Protein AF-A0A932WT64-F1 (afdb_monomer)

Mean predicted aligned error: 5.26 Å

Secondary structure (DSSP, 8-state):
-EEEEEEEEEEEEE--S----TTTTTGGGSTT--SS-TTS--S-HHHHHHHIIIIIT--EEEEEEEEEEETTEEEEEEEEEEEEEEEEEPP-

pLDDT: mean 91.58, std 8.75, range [63.56, 98.19]

Foldseek 3Di:
DKDFDPDKDKDKDKDLPQEDPPVCQVVLLPFQDDPDDPVPDRSCPSVVVQCCQCVVQVKDWGKDWDWDDDPNDIGIIMMIMIIDGDIDDDDD

Radius of gyration: 16.75 Å; Cα contacts (8 Å, |Δi|>4): 156; chains: 1; bounding box: 40×28×51 Å

Nearest PDB structures (foldseek):
  4u7o-assembly1_B  TM=7.772E-01  e=4.104E-04  Lactiplantibacillus plantarum JDM1
  1vq0-assembly1_B  TM=4.519E-01  e=1.808E+00  Thermotoga maritima
  3m7m-assembly1_X  TM=4.151E-01  e=1.696E+00  Escherichia coli K-12
  2p8j-assembly1_A  TM=3.408E-01  e=2.831E+00  Clostridium acetobutylicum

Structure (mmCIF, N/CA/C/O backbone):
data_AF-A0A932WT64-F1
#
_entry.id   AF-A0A932WT64-F1
#
loop_
_atom_site.group_PDB
_atom_site.id
_atom_site.type_symbol
_atom_site.label_atom_id
_atom_site.label_alt_id
_atom_site.label_comp_id
_atom_site.label_asym_id
_atom_site.label_entity_id
_atom_site.label_seq_id
_atom_site.pdbx_PDB_ins_code
_atom_site.Cartn_x
_atom_site.Cartn_y
_atom_site.Cartn_z
_atom_site.occupancy
_atom_site.B_iso_or_equiv
_atom_site.auth_seq_id
_atom_site.auth_comp_id
_atom_site.auth_asym_id
_atom_site.auth_atom_id
_atom_site.pdbx_PDB_model_num
ATOM 1 N N . MET A 1 1 ? 15.199 -0.552 -28.041 1.00 71.94 1 MET A N 1
ATOM 2 C CA . MET A 1 1 ? 13.871 -1.097 -27.665 1.00 71.94 1 MET A CA 1
ATOM 3 C C . MET A 1 1 ? 13.863 -1.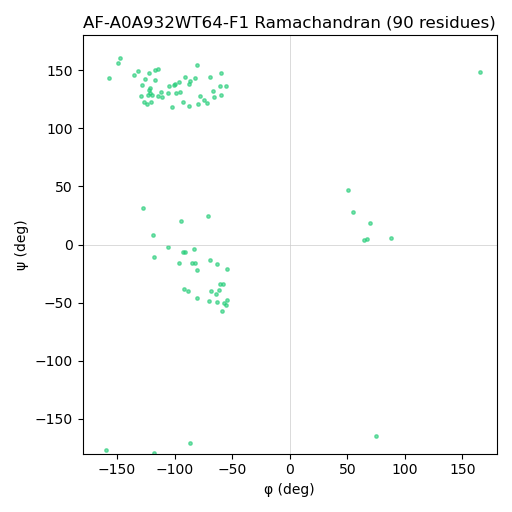338 -26.160 1.00 71.94 1 MET A C 1
ATOM 5 O O . MET A 1 1 ? 14.912 -1.705 -25.637 1.00 71.94 1 MET A O 1
ATOM 9 N N . PHE A 1 2 ? 12.754 -1.082 -25.460 1.00 79.12 2 PHE A N 1
ATOM 10 C CA . PHE A 1 2 ? 12.626 -1.455 -24.046 1.00 79.12 2 PHE A CA 1
ATOM 11 C C . PHE A 1 2 ? 12.131 -2.898 -23.935 1.00 79.12 2 PHE A C 1
ATOM 13 O O . PHE A 1 2 ? 11.285 -3.312 -24.727 1.00 79.12 2 PHE A O 1
ATOM 20 N N . LYS A 1 3 ? 12.658 -3.651 -22.972 1.00 80.38 3 LYS A N 1
ATOM 21 C CA . LYS A 1 3 ? 12.161 -4.980 -22.606 1.00 80.38 3 LYS A CA 1
ATOM 22 C C . LYS A 1 3 ? 11.774 -4.990 -21.135 1.00 80.38 3 LYS A C 1
ATOM 24 O O . LYS A 1 3 ? 12.403 -4.293 -20.335 1.00 80.38 3 LYS A O 1
ATOM 29 N N . LEU A 1 4 ? 10.755 -5.780 -20.808 1.00 78.19 4 LEU A N 1
ATOM 30 C CA . LEU A 1 4 ? 10.469 -6.133 -19.426 1.00 78.19 4 LEU A CA 1
ATOM 31 C C . LEU A 1 4 ? 11.686 -6.849 -18.854 1.00 78.19 4 LEU A C 1
ATOM 33 O O . LEU A 1 4 ? 12.233 -7.771 -19.460 1.00 78.19 4 LEU A O 1
ATOM 37 N N . ASP A 1 5 ? 12.123 -6.363 -17.711 1.00 77.69 5 ASP A N 1
ATOM 38 C CA . ASP A 1 5 ? 13.025 -7.074 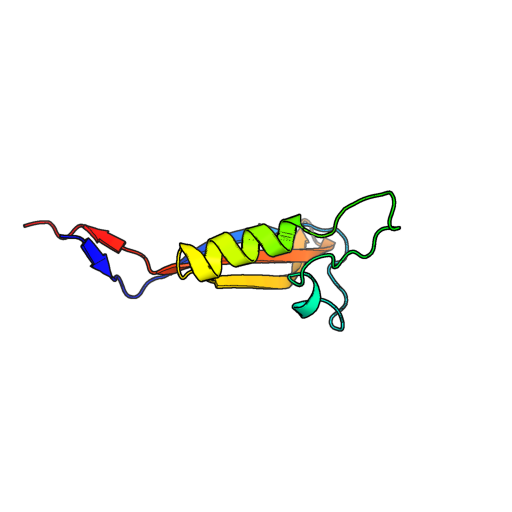-16.838 1.00 77.69 5 ASP A CA 1
ATOM 39 C C . ASP A 1 5 ? 12.173 -7.769 -15.775 1.00 77.69 5 ASP A C 1
ATOM 41 O O . ASP A 1 5 ? 11.214 -7.187 -15.276 1.00 77.69 5 ASP A O 1
ATOM 45 N N . ASN A 1 6 ? 12.517 -9.003 -15.409 1.00 77.12 6 ASN A N 1
ATOM 46 C CA . ASN A 1 6 ? 11.773 -9.800 -14.424 1.00 77.12 6 ASN A CA 1
ATOM 47 C C . ASN A 1 6 ? 11.945 -9.270 -12.981 1.00 77.12 6 ASN A C 1
ATOM 49 O O . ASN A 1 6 ? 11.828 -10.023 -12.015 1.00 77.12 6 ASN A O 1
ATOM 53 N N . SER A 1 7 ? 12.257 -7.982 -12.821 1.00 85.56 7 SER A N 1
ATOM 54 C CA . SER A 1 7 ? 12.384 -7.292 -11.546 1.00 85.56 7 SER A CA 1
ATOM 55 C C . SER A 1 7 ? 11.308 -6.217 -11.402 1.00 85.56 7 SER A C 1
ATOM 57 O O . SER A 1 7 ? 10.815 -5.644 -12.376 1.00 85.56 7 SER A O 1
ATOM 59 N N . LEU A 1 8 ? 10.933 -5.946 -10.155 1.00 88.38 8 LEU A N 1
ATOM 60 C CA . LEU A 1 8 ? 9.937 -4.939 -9.812 1.00 88.38 8 LEU A CA 1
ATOM 61 C C . LEU A 1 8 ? 10.633 -3.662 -9.349 1.00 88.38 8 LEU A C 1
ATOM 63 O O . LEU A 1 8 ? 11.568 -3.702 -8.548 1.00 88.38 8 LEU A O 1
ATOM 67 N N . PHE A 1 9 ? 10.140 -2.520 -9.813 1.00 92.81 9 PHE A N 1
ATOM 68 C CA . PHE A 1 9 ? 10.414 -1.239 -9.182 1.00 92.81 9 PHE A CA 1
ATOM 69 C C . PHE A 1 9 ? 9.370 -1.011 -8.087 1.00 92.81 9 PHE A C 1
ATOM 71 O O . PHE A 1 9 ? 8.175 -0.972 -8.378 1.00 92.81 9 PHE A O 1
ATOM 78 N N . ARG A 1 10 ? 9.817 -0.883 -6.832 1.00 95.75 10 ARG A N 1
ATOM 79 C CA . ARG A 1 10 ? 8.946 -0.704 -5.664 1.00 95.75 10 ARG A CA 1
ATOM 80 C C . ARG A 1 10 ? 9.271 0.595 -4.938 1.00 95.75 10 ARG A C 1
ATOM 82 O O . ARG A 1 10 ? 10.424 0.832 -4.581 1.00 95.75 10 ARG A O 1
ATOM 89 N N . ILE A 1 11 ? 8.240 1.382 -4.653 1.00 97.44 11 ILE A N 1
ATOM 90 C CA . ILE A 1 11 ? 8.289 2.511 -3.722 1.00 97.44 11 ILE A CA 1
ATOM 91 C C . ILE A 1 11 ? 7.436 2.145 -2.510 1.00 97.44 11 ILE A C 1
ATOM 93 O O . ILE A 1 11 ? 6.295 1.721 -2.666 1.00 97.44 11 ILE A O 1
ATOM 97 N N . THR A 1 12 ? 7.975 2.337 -1.307 1.00 97.31 12 THR A N 1
ATOM 98 C CA . THR A 1 12 ? 7.226 2.142 -0.061 1.00 97.31 12 THR A CA 1
ATOM 99 C C . THR A 1 12 ? 7.276 3.412 0.777 1.00 97.31 12 THR A C 1
ATOM 101 O O . THR A 1 12 ? 8.360 3.848 1.169 1.00 97.31 12 THR A O 1
ATOM 104 N N . ILE A 1 13 ? 6.107 3.974 1.082 1.00 97.25 13 ILE A N 1
ATOM 105 C CA . ILE A 1 13 ? 5.939 5.080 2.030 1.00 97.25 13 ILE A CA 1
ATOM 106 C C . ILE A 1 13 ? 5.498 4.493 3.369 1.00 97.25 13 ILE A C 1
ATOM 108 O O . ILE A 1 13 ? 4.580 3.679 3.394 1.00 97.25 13 ILE A O 1
ATOM 112 N N . ARG A 1 14 ? 6.158 4.883 4.463 1.00 96.00 14 ARG A N 1
ATOM 113 C CA . ARG A 1 14 ? 5.903 4.364 5.814 1.00 96.00 14 ARG A CA 1
ATOM 114 C C . ARG A 1 14 ? 5.636 5.496 6.786 1.00 96.00 14 ARG A C 1
ATOM 116 O O . ARG A 1 14 ? 6.311 6.522 6.722 1.00 96.00 14 ARG A O 1
ATOM 123 N N . ASP A 1 15 ? 4.710 5.261 7.700 1.00 95.56 15 ASP A N 1
ATOM 124 C CA . ASP A 1 15 ? 4.522 6.068 8.900 1.00 95.56 15 ASP A CA 1
ATOM 125 C C . ASP A 1 15 ? 4.754 5.233 10.169 1.00 95.56 15 ASP A C 1
ATOM 127 O O . ASP A 1 15 ? 5.110 4.057 10.106 1.00 95.56 15 ASP A O 1
ATOM 131 N N . ASN A 1 16 ? 4.599 5.871 11.326 1.00 96.12 16 ASN A N 1
ATOM 132 C CA . ASN A 1 16 ? 4.678 5.272 12.657 1.00 96.12 16 ASN A CA 1
ATOM 133 C C . ASN A 1 16 ? 3.431 5.605 13.500 1.00 96.12 16 ASN A C 1
ATOM 135 O O . ASN A 1 16 ? 3.525 5.781 14.715 1.00 96.12 16 ASN A O 1
ATOM 139 N N . ALA A 1 17 ? 2.272 5.763 12.852 1.00 95.38 17 ALA A N 1
ATOM 140 C CA . ALA A 1 17 ? 1.063 6.316 13.463 1.00 95.38 17 ALA A CA 1
ATOM 141 C C . ALA A 1 17 ? 0.092 5.255 14.020 1.00 95.38 17 ALA A C 1
ATOM 143 O O . ALA A 1 17 ? -1.089 5.539 14.205 1.00 95.38 17 ALA A O 1
ATOM 144 N N . GLY A 1 18 ? 0.562 4.034 14.294 1.00 95.75 18 GLY A N 1
ATOM 145 C CA . GLY A 1 18 ? -0.262 2.958 14.858 1.00 95.75 18 GLY A CA 1
ATOM 146 C C . GLY A 1 18 ? -1.010 2.098 13.832 1.00 95.75 18 GLY A C 1
ATOM 147 O O . GLY A 1 18 ? -1.766 1.214 14.224 1.00 95.75 18 GLY A O 1
ATOM 148 N N . GLY A 1 19 ? -0.773 2.305 12.535 1.00 96.94 19 GLY A N 1
ATOM 149 C CA . GLY A 1 19 ? -1.285 1.439 11.472 1.00 96.94 19 GLY A CA 1
ATOM 150 C C . GLY A 1 19 ? -2.778 1.604 11.172 1.00 96.94 19 GLY A C 1
ATOM 151 O O . GLY A 1 19 ? -3.413 2.596 11.529 1.00 96.94 19 GLY A O 1
ATOM 152 N N . ILE A 1 20 ? -3.325 0.623 10.456 1.00 97.25 20 ILE A N 1
ATOM 153 C CA . ILE A 1 20 ? -4.695 0.581 9.937 1.00 97.25 20 ILE A CA 1
ATOM 154 C C . ILE A 1 20 ? -5.380 -0.690 10.463 1.00 97.25 20 ILE A C 1
ATOM 156 O O . ILE A 1 20 ? -4.820 -1.770 10.289 1.00 97.25 20 ILE A O 1
ATOM 160 N N . PRO A 1 21 ? -6.579 -0.620 11.063 1.00 97.25 21 PRO A N 1
ATOM 161 C CA . PRO A 1 21 ? -7.325 -1.817 11.449 1.00 97.25 21 PRO A CA 1
ATOM 162 C C . PRO A 1 21 ? -7.553 -2.779 10.269 1.00 97.25 21 PRO A C 1
ATOM 164 O O . PRO A 1 21 ? -7.901 -2.359 9.160 1.00 97.25 21 PRO A O 1
ATOM 167 N N . GLU A 1 22 ? -7.361 -4.076 10.507 1.00 95.56 22 GLU A N 1
ATOM 168 C CA . GLU A 1 22 ? -7.372 -5.116 9.466 1.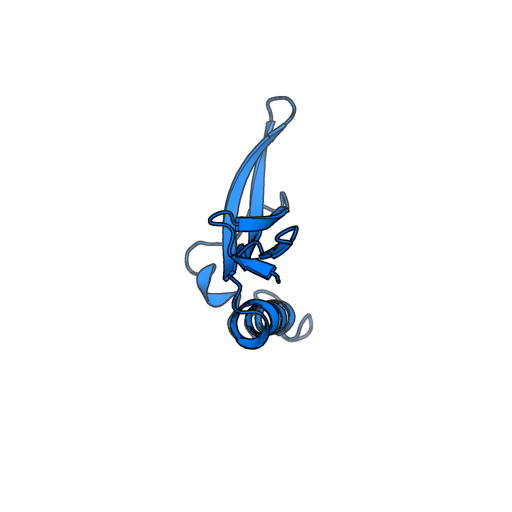00 95.56 22 GLU A CA 1
ATOM 169 C C . GLU A 1 22 ? -8.725 -5.188 8.736 1.00 95.56 22 GLU A C 1
ATOM 171 O O . GLU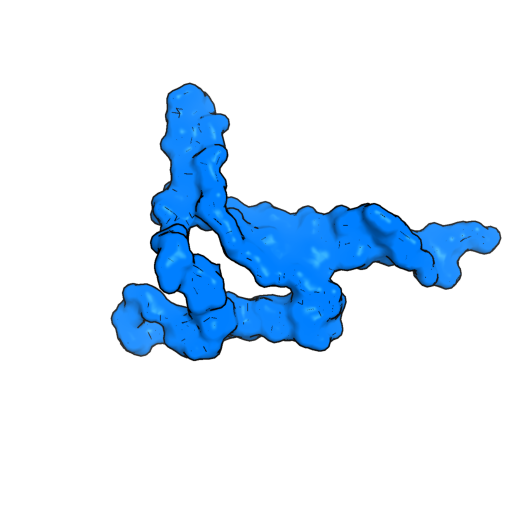 A 1 22 ? -8.799 -5.387 7.526 1.00 95.56 22 GLU A O 1
ATOM 176 N N . GLU A 1 23 ? -9.821 -4.935 9.450 1.00 96.75 23 GLU A N 1
ATOM 177 C CA . GLU A 1 23 ? -11.184 -4.957 8.919 1.00 96.75 23 GLU A CA 1
ATOM 178 C C . GLU A 1 23 ? -11.500 -3.818 7.931 1.00 96.75 23 GLU A C 1
ATOM 180 O O . GLU A 1 23 ? -12.531 -3.859 7.234 1.00 96.75 23 GLU A O 1
ATOM 185 N N . ILE A 1 24 ? -10.639 -2.795 7.871 1.00 96.69 24 ILE A N 1
ATOM 186 C CA . ILE A 1 24 ? -10.774 -1.669 6.943 1.00 96.69 24 ILE A CA 1
ATOM 187 C C . ILE A 1 24 ? -9.617 -1.532 5.954 1.00 96.69 24 ILE A C 1
ATOM 189 O O . ILE A 1 24 ? -9.769 -0.769 5.005 1.00 96.69 24 ILE A O 1
ATOM 193 N N . ILE A 1 25 ? -8.502 -2.255 6.106 1.00 97.00 25 ILE A N 1
ATOM 194 C CA . ILE A 1 25 ? -7.289 -2.029 5.299 1.00 97.00 25 ILE A CA 1
ATOM 195 C C . ILE A 1 25 ? -7.518 -2.163 3.788 1.00 97.00 25 ILE A C 1
ATOM 197 O O . ILE A 1 25 ? -6.949 -1.408 3.010 1.00 97.00 25 ILE A O 1
ATOM 201 N N . ASN A 1 26 ? -8.413 -3.059 3.370 1.00 93.56 26 ASN A N 1
ATOM 202 C CA . ASN A 1 26 ? -8.771 -3.223 1.958 1.00 93.56 26 ASN A CA 1
ATOM 203 C C . ASN A 1 26 ? -9.777 -2.169 1.468 1.00 93.56 26 ASN A C 1
ATOM 205 O O . ASN A 1 26 ? -9.841 -1.902 0.275 1.00 93.56 26 ASN A O 1
ATOM 209 N N . LYS A 1 27 ? -10.539 -1.554 2.381 1.00 96.56 27 LYS A N 1
ATOM 210 C CA . LYS A 1 27 ? -11.573 -0.551 2.077 1.00 96.56 27 LYS A CA 1
ATOM 211 C C . LYS A 1 27 ? -11.009 0.857 1.936 1.00 96.56 27 LYS A C 1
ATOM 213 O O . LYS A 1 27 ? -11.686 1.735 1.421 1.00 96.56 27 LYS A O 1
ATOM 218 N N . ILE A 1 28 ? -9.779 1.107 2.391 1.00 97.00 28 ILE A N 1
ATOM 219 C CA . ILE A 1 28 ? -9.183 2.455 2.358 1.00 97.00 28 ILE A CA 1
ATOM 220 C C . ILE A 1 28 ? -8.995 3.007 0.939 1.00 97.00 28 ILE A C 1
ATOM 222 O O . ILE A 1 28 ? -8.779 4.207 0.780 1.00 97.00 28 ILE A O 1
ATOM 226 N N . PHE A 1 29 ? -9.046 2.136 -0.070 1.00 97.62 29 PHE A N 1
ATOM 227 C CA . PHE A 1 29 ? -8.985 2.502 -1.482 1.00 97.62 29 PHE A CA 1
ATOM 228 C C . PHE A 1 29 ? -10.371 2.709 -2.104 1.00 97.62 29 PHE A C 1
ATOM 230 O O . PHE A 1 29 ? -10.441 3.176 -3.236 1.00 97.62 29 PHE A O 1
ATOM 237 N N . ASP A 1 30 ? -11.459 2.419 -1.383 1.00 96.81 30 ASP A N 1
ATOM 238 C CA . ASP A 1 30 ? -12.815 2.635 -1.879 1.00 96.81 30 ASP A CA 1
ATOM 239 C C . ASP A 1 30 ? -13.111 4.139 -1.991 1.00 96.81 30 ASP A C 1
ATOM 241 O O . ASP A 1 30 ? -12.685 4.940 -1.145 1.00 96.81 30 ASP A O 1
ATOM 245 N N . PRO A 1 31 ? -13.874 4.561 -3.012 1.00 96.19 31 PRO A N 1
ATOM 246 C CA . PRO A 1 31 ? -14.246 5.957 -3.158 1.00 96.19 31 PRO A CA 1
ATOM 247 C C . PRO A 1 31 ? -15.049 6.424 -1.940 1.00 96.19 31 PRO A C 1
ATOM 249 O O . PRO A 1 31 ? -15.964 5.747 -1.472 1.00 96.19 31 PRO A O 1
ATOM 252 N N . TYR A 1 32 ? -14.716 7.617 -1.446 1.00 94.00 32 TYR A N 1
ATOM 253 C CA . TYR A 1 32 ? -15.343 8.258 -0.285 1.00 94.00 32 TYR A CA 1
ATOM 254 C C . TYR A 1 32 ? -15.101 7.571 1.066 1.00 94.00 32 TYR A C 1
ATOM 256 O O . TYR A 1 32 ? -15.621 8.041 2.082 1.00 94.00 32 TYR A O 1
ATOM 264 N N . PHE A 1 33 ? -14.285 6.515 1.125 1.00 93.94 33 PHE A N 1
ATOM 265 C CA . PHE A 1 33 ? -13.915 5.912 2.397 1.00 93.94 33 PHE A CA 1
ATOM 266 C C . PHE A 1 33 ? -13.080 6.889 3.237 1.00 93.94 33 PHE A C 1
ATOM 268 O O . PHE A 1 33 ? -12.065 7.433 2.798 1.00 93.94 33 PHE A O 1
ATOM 275 N N . THR A 1 34 ? -13.501 7.122 4.479 1.00 92.56 34 THR A N 1
ATOM 276 C CA . THR A 1 34 ? -12.765 7.946 5.442 1.00 92.56 34 THR A CA 1
ATOM 277 C C . THR A 1 34 ? -13.155 7.574 6.869 1.00 92.56 34 THR A C 1
ATOM 279 O O . THR A 1 34 ? -14.315 7.287 7.152 1.00 92.56 34 THR A O 1
ATOM 282 N N . THR A 1 35 ? -12.190 7.603 7.789 1.00 91.00 35 THR A N 1
ATOM 283 C CA . THR A 1 35 ? -12.431 7.486 9.239 1.00 91.00 35 THR A CA 1
ATOM 284 C C . THR A 1 35 ? -12.629 8.849 9.908 1.00 91.00 35 THR A C 1
ATOM 286 O O . THR A 1 35 ? -12.949 8.929 11.094 1.00 91.00 35 THR A O 1
ATOM 289 N N . LYS A 1 36 ? -12.439 9.943 9.159 1.00 86.25 36 LYS A N 1
ATOM 290 C CA . LYS A 1 36 ? -12.680 11.309 9.633 1.00 86.25 36 LYS A CA 1
ATOM 291 C C . LYS A 1 36 ? -14.169 11.638 9.563 1.00 86.25 36 LYS A C 1
ATOM 293 O O . LYS A 1 36 ? -14.891 11.113 8.721 1.00 86.25 36 LYS A O 1
ATOM 298 N N . GLN A 1 37 ? -14.621 12.567 10.404 1.00 80.00 37 GLN A N 1
ATOM 299 C CA . GLN A 1 37 ? -15.982 13.093 10.286 1.00 80.00 37 GLN A CA 1
ATOM 300 C C . GLN A 1 37 ? -16.193 13.753 8.913 1.00 80.00 37 GLN A C 1
ATOM 302 O O . GLN A 1 37 ? -15.258 14.325 8.353 1.00 80.00 37 GLN A O 1
ATOM 307 N N . GLN A 1 38 ? -17.419 13.689 8.381 1.00 64.12 38 GLN A N 1
ATOM 308 C CA . GLN A 1 38 ? -17.760 14.090 7.002 1.00 64.12 38 GLN A CA 1
ATOM 309 C C . GLN A 1 38 ? -17.338 15.522 6.618 1.00 64.12 38 GLN A C 1
ATOM 311 O O . GLN A 1 38 ? -17.159 15.809 5.440 1.00 64.12 38 GLN A O 1
ATOM 316 N N . SER A 1 39 ? -17.121 16.416 7.586 1.00 66.88 39 SER A N 1
ATOM 317 C CA . SER A 1 39 ? -16.641 17.786 7.355 1.00 66.88 39 SER A CA 1
ATOM 318 C C . SER A 1 39 ? -15.115 17.924 7.202 1.00 66.88 39 SER A C 1
ATOM 320 O O . SER A 1 39 ? -14.635 19.027 6.960 1.00 66.88 39 SER A O 1
ATOM 322 N N . GLN A 1 40 ? -14.338 16.844 7.354 1.00 72.38 40 GLN A N 1
ATOM 323 C CA . GLN A 1 40 ? -12.869 16.876 7.491 1.00 72.38 40 GLN A CA 1
ATOM 324 C C . GLN A 1 40 ? -12.110 16.124 6.378 1.00 72.38 40 GLN A C 1
ATOM 326 O O . GLN A 1 40 ? -10.890 15.948 6.461 1.00 72.38 40 GLN A O 1
ATOM 331 N N . GLY A 1 41 ? -12.800 15.670 5.328 1.00 76.31 41 GLY A N 1
ATOM 332 C CA . GLY A 1 41 ? -12.167 15.064 4.156 1.00 76.31 41 GLY A CA 1
ATOM 333 C C . GLY A 1 41 ? -13.147 14.315 3.258 1.00 76.31 41 GLY A C 1
ATOM 334 O O . GLY A 1 41 ? -14.118 13.740 3.735 1.00 76.31 41 GLY A O 1
ATOM 335 N N . THR A 1 42 ? -12.871 14.304 1.953 1.00 88.31 42 THR A N 1
ATOM 336 C CA . THR A 1 42 ? -13.734 13.673 0.938 1.00 88.31 42 THR A CA 1
ATOM 337 C C . THR A 1 42 ? -13.530 12.167 0.797 1.00 88.31 42 THR A C 1
ATOM 339 O O . THR A 1 42 ? -14.353 11.520 0.164 1.00 88.31 42 THR A O 1
ATOM 342 N N . GLY A 1 43 ? -12.428 11.613 1.318 1.00 91.81 43 GLY A N 1
ATOM 343 C CA . GLY A 1 43 ? -12.091 10.193 1.152 1.00 91.81 43 GLY A CA 1
ATOM 344 C C . GLY A 1 43 ? -11.692 9.794 -0.277 1.00 91.81 43 GLY A C 1
ATOM 345 O O . GLY A 1 43 ? -11.743 8.623 -0.619 1.00 91.81 43 GLY A O 1
ATOM 346 N N . LEU A 1 44 ? -11.315 10.748 -1.140 1.00 95.25 44 LEU A N 1
ATOM 347 C CA . LEU A 1 44 ? -11.004 10.464 -2.553 1.00 95.25 44 LEU A CA 1
ATOM 348 C C . LEU A 1 44 ? -9.510 10.273 -2.859 1.00 95.25 44 LEU A C 1
ATOM 350 O O . LEU A 1 44 ? -9.168 9.770 -3.922 1.00 95.25 44 LEU A O 1
ATOM 354 N N . GLY A 1 45 ? -8.603 10.681 -1.967 1.00 95.19 45 GLY A N 1
ATOM 355 C CA . GLY A 1 45 ? -7.160 10.707 -2.257 1.00 95.19 45 GLY A CA 1
ATOM 356 C C . GLY A 1 45 ? -6.546 9.330 -2.540 1.00 95.19 45 GLY A C 1
ATOM 357 O O . GLY A 1 45 ? -5.850 9.156 -3.543 1.00 95.19 45 GLY A O 1
ATOM 358 N N . LEU A 1 46 ? -6.816 8.350 -1.672 1.00 96.62 46 LEU A N 1
ATOM 359 C CA . LEU A 1 46 ? -6.328 6.978 -1.845 1.00 96.62 46 LEU A CA 1
ATOM 360 C C . LEU A 1 46 ? -6.993 6.283 -3.033 1.00 96.62 46 LEU A C 1
ATOM 362 O O . LEU A 1 46 ? -6.284 5.650 -3.808 1.00 96.62 46 LEU A O 1
ATOM 366 N N . TYR A 1 47 ? -8.298 6.485 -3.229 1.00 97.62 47 TYR A N 1
ATOM 367 C CA . TYR A 1 47 ? -9.018 6.010 -4.413 1.00 97.62 47 TYR A CA 1
ATOM 368 C C . TYR A 1 47 ? -8.383 6.520 -5.716 1.00 97.62 47 TYR A C 1
ATOM 370 O O . TYR A 1 47 ? -8.016 5.729 -6.577 1.00 97.62 47 TYR A O 1
ATOM 378 N N . MET A 1 48 ? -8.154 7.834 -5.841 1.00 97.75 48 MET A N 1
ATOM 379 C CA . MET A 1 48 ? -7.523 8.399 -7.042 1.00 97.75 48 MET A CA 1
ATOM 380 C C . MET A 1 48 ? -6.112 7.848 -7.260 1.00 97.75 48 MET A C 1
ATOM 382 O O . MET A 1 48 ? -5.721 7.580 -8.391 1.00 97.75 48 MET A O 1
ATOM 386 N N . SER A 1 49 ? -5.343 7.673 -6.182 1.00 97.81 49 SER A N 1
ATOM 387 C CA . SER A 1 49 ? -3.998 7.097 -6.271 1.00 97.81 49 SER A CA 1
ATOM 388 C C . SER A 1 49 ? -4.047 5.649 -6.755 1.00 97.81 49 SER A C 1
ATOM 390 O O . SER A 1 49 ? -3.237 5.270 -7.599 1.00 97.81 49 SER A O 1
ATOM 392 N N . TYR A 1 50 ? -5.000 4.866 -6.245 1.00 98.00 50 TYR A N 1
ATOM 393 C CA . TYR A 1 50 ? -5.239 3.490 -6.663 1.00 98.00 50 TYR A CA 1
ATOM 394 C C . TYR A 1 50 ? -5.551 3.432 -8.158 1.00 98.00 50 TYR A C 1
ATOM 396 O O . TYR A 1 50 ? -4.763 2.848 -8.891 1.00 98.00 50 TYR A O 1
ATOM 404 N N . GLU A 1 51 ? -6.577 4.156 -8.617 1.00 98.12 51 GLU A N 1
ATOM 405 C CA . GLU A 1 51 ? -6.979 4.224 -10.031 1.00 98.12 51 GLU A CA 1
ATOM 406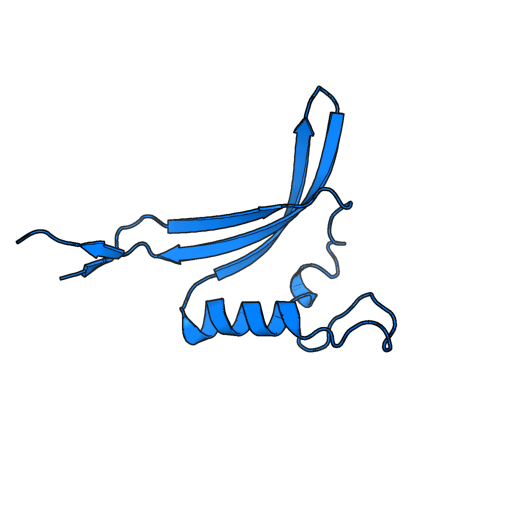 C C . GLU A 1 51 ? -5.816 4.628 -10.949 1.00 98.12 51 GLU A C 1
ATOM 408 O O . GLU A 1 51 ? -5.545 3.984 -11.963 1.00 98.12 51 GLU A O 1
ATOM 413 N N . ILE A 1 52 ? -5.066 5.677 -10.591 1.00 98.00 52 ILE A N 1
ATOM 414 C CA . ILE A 1 52 ? -3.897 6.109 -11.371 1.00 98.00 52 ILE A CA 1
ATOM 415 C C . ILE A 1 52 ? -2.894 4.957 -11.496 1.00 98.00 52 ILE A C 1
ATOM 417 O O . ILE A 1 52 ? -2.453 4.627 -12.596 1.00 98.00 52 ILE A O 1
ATOM 421 N N . ILE A 1 53 ? -2.533 4.320 -10.387 1.00 97.88 53 ILE A N 1
ATOM 422 C CA . ILE A 1 53 ? -1.496 3.290 -10.378 1.00 97.88 53 ILE A CA 1
ATOM 423 C C . ILE A 1 53 ? -1.965 2.012 -11.084 1.00 97.88 53 ILE A C 1
ATOM 425 O O . ILE A 1 53 ? -1.230 1.493 -11.928 1.00 97.88 53 ILE A O 1
ATOM 429 N N . THR A 1 54 ? -3.158 1.503 -10.774 1.00 96.69 54 THR A N 1
ATOM 430 C CA . THR A 1 54 ? -3.651 0.212 -11.276 1.00 96.69 54 THR A CA 1
ATOM 431 C C . THR A 1 54 ? -4.211 0.320 -12.683 1.00 96.69 54 THR A C 1
ATOM 433 O O . THR A 1 54 ? -3.855 -0.472 -13.558 1.00 96.69 54 THR A O 1
ATOM 436 N N . ASP A 1 55 ? -5.035 1.327 -12.949 1.00 96.12 55 ASP A N 1
ATOM 437 C CA . ASP A 1 55 ? -5.845 1.352 -14.161 1.00 96.12 55 ASP A CA 1
ATOM 438 C C . ASP A 1 55 ? -5.119 2.069 -15.291 1.00 96.12 55 ASP A C 1
ATOM 440 O O . ASP A 1 55 ? -5.134 1.584 -16.430 1.00 96.12 55 ASP A O 1
ATOM 444 N N . HIS A 1 56 ? -4.395 3.145 -14.976 1.00 95.69 56 HIS A N 1
ATOM 445 C CA . HIS A 1 56 ? -3.638 3.902 -15.972 1.00 95.69 56 HIS A CA 1
ATOM 446 C C . HIS A 1 56 ? -2.216 3.371 -16.186 1.00 95.69 56 HIS A C 1
ATOM 448 O O . HIS A 1 56 ? -1.770 3.292 -17.331 1.00 95.69 56 HIS A O 1
ATOM 454 N N . PHE A 1 57 ? -1.511 2.975 -15.122 1.00 93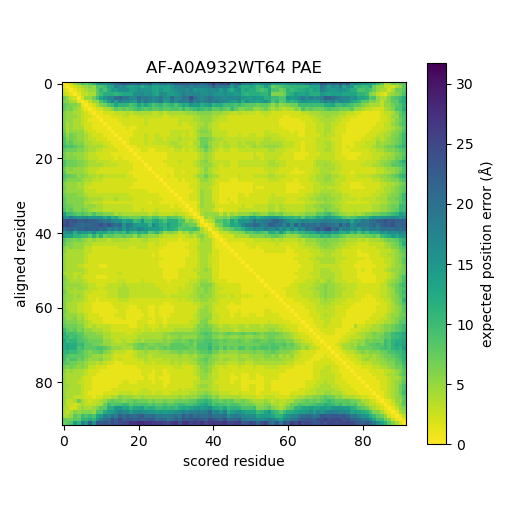.88 57 PHE A N 1
ATOM 455 C CA . PHE A 1 57 ? -0.110 2.533 -15.214 1.00 93.88 57 PHE A CA 1
ATOM 456 C C . PHE A 1 57 ? 0.101 1.020 -15.076 1.00 93.88 57 PHE A C 1
ATOM 458 O O . PHE A 1 57 ? 1.236 0.563 -15.212 1.00 93.88 57 PHE A O 1
ATOM 465 N N . LYS A 1 58 ? -0.963 0.237 -14.845 1.00 93.62 58 LYS A N 1
ATOM 466 C CA . LYS A 1 58 ? -0.902 -1.231 -14.682 1.00 93.62 58 LYS A CA 1
ATOM 467 C C . LYS A 1 58 ? 0.070 -1.684 -13.584 1.00 93.62 58 LYS A C 1
ATOM 469 O O . LYS A 1 58 ? 0.628 -2.777 -13.647 1.00 93.62 58 LYS A O 1
ATOM 474 N N . GLY A 1 59 ? 0.278 -0.831 -12.584 1.00 95.88 59 GLY A N 1
ATOM 475 C CA . GLY A 1 59 ? 1.029 -1.142 -11.378 1.00 95.88 59 GLY A CA 1
ATOM 476 C C . GLY A 1 59 ? 0.155 -1.774 -10.301 1.00 95.88 59 GLY A C 1
ATOM 477 O O . GLY A 1 59 ? -1.012 -2.101 -10.513 1.00 95.88 59 GLY A O 1
ATOM 478 N N . LYS A 1 60 ? 0.727 -1.918 -9.108 1.00 97.69 60 LYS A N 1
ATOM 479 C CA . LYS A 1 60 ? 0.014 -2.346 -7.900 1.00 97.69 60 LYS A CA 1
ATOM 480 C C . LYS A 1 60 ? 0.155 -1.281 -6.827 1.00 97.69 60 LYS A C 1
ATOM 482 O O . LYS A 1 60 ? 1.263 -0.805 -6.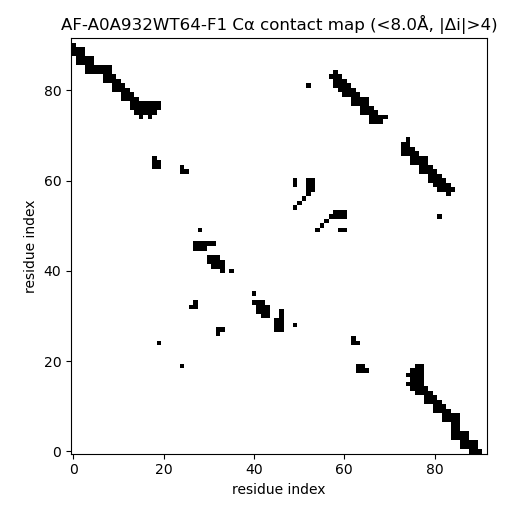595 1.00 97.69 60 LYS A O 1
ATOM 487 N N . LEU A 1 61 ? -0.945 -0.956 -6.159 1.00 98.19 61 LEU A N 1
ATOM 488 C CA . LEU A 1 61 ? -0.961 -0.189 -4.918 1.00 98.19 61 LEU A CA 1
ATOM 489 C C . LEU A 1 61 ? -1.606 -1.052 -3.833 1.00 98.19 61 LEU A C 1
ATOM 491 O O . LEU A 1 61 ? -2.697 -1.579 -4.036 1.00 98.19 61 LEU A O 1
ATOM 495 N N . TYR A 1 62 ? -0.940 -1.200 -2.692 1.00 98.19 62 TYR A N 1
ATOM 496 C CA . TYR A 1 62 ? -1.498 -1.892 -1.531 1.00 98.19 62 TYR A CA 1
ATOM 497 C C . TYR A 1 62 ? -0.986 -1.285 -0.226 1.00 98.19 62 TYR A C 1
ATOM 499 O O . TYR A 1 62 ? 0.042 -0.604 -0.204 1.00 98.19 62 TYR A O 1
ATOM 507 N N . ALA A 1 63 ? -1.708 -1.540 0.863 1.00 98.12 63 ALA A N 1
ATOM 508 C CA . ALA A 1 63 ? -1.315 -1.148 2.207 1.00 98.12 63 ALA A CA 1
ATOM 509 C C . ALA A 1 63 ? -1.091 -2.380 3.088 1.00 98.12 63 ALA A C 1
ATOM 511 O O . ALA A 1 63 ? -1.712 -3.422 2.889 1.00 98.12 63 ALA A O 1
ATOM 512 N N . LYS A 1 64 ? -0.195 -2.250 4.061 1.00 97.88 64 LYS A N 1
ATOM 513 C CA . LYS A 1 64 ? 0.014 -3.219 5.142 1.00 97.88 64 LYS A CA 1
ATOM 514 C C . LYS A 1 64 ? 0.475 -2.495 6.398 1.00 97.88 64 LYS A C 1
ATOM 516 O O . LYS A 1 64 ? 1.074 -1.427 6.297 1.00 97.88 64 LYS A O 1
ATOM 521 N N . ASN A 1 65 ? 0.254 -3.090 7.561 1.00 97.88 65 ASN A N 1
ATOM 522 C CA . ASN A 1 65 ? 0.909 -2.626 8.780 1.00 97.88 65 ASN A CA 1
ATOM 523 C C . ASN A 1 65 ? 2.321 -3.204 8.874 1.00 97.88 65 ASN A C 1
ATOM 525 O O . ASN A 1 65 ? 2.554 -4.355 8.499 1.00 97.88 65 ASN A O 1
ATOM 529 N N . GLU A 1 66 ? 3.259 -2.410 9.380 1.00 96.12 66 GLU A N 1
ATOM 530 C CA . GLU A 1 66 ? 4.622 -2.847 9.674 1.00 96.12 66 GLU A CA 1
ATOM 531 C C . GLU A 1 66 ? 5.070 -2.341 11.045 1.00 96.12 66 GLU A C 1
ATOM 533 O O . GLU A 1 66 ? 4.730 -1.229 11.457 1.00 96.12 66 GLU A O 1
ATOM 538 N N . THR A 1 67 ? 5.882 -3.157 11.718 1.00 95.94 67 THR A N 1
ATOM 539 C CA . THR A 1 67 ? 6.616 -2.768 12.923 1.00 95.94 67 THR A CA 1
ATOM 540 C C . THR A 1 67 ? 8.085 -2.591 12.568 1.00 95.94 67 THR A C 1
ATOM 542 O O . THR A 1 67 ? 8.689 -3.458 11.933 1.00 95.94 67 THR A O 1
ATOM 545 N N . VAL A 1 68 ? 8.667 -1.466 12.974 1.00 90.62 68 VAL A N 1
ATOM 546 C CA . VAL A 1 68 ? 10.088 -1.156 12.798 1.00 90.62 68 VAL A CA 1
ATOM 547 C C . VAL A 1 68 ? 10.710 -0.887 14.161 1.00 90.62 68 VAL A C 1
ATOM 549 O O . VAL A 1 68 ? 10.177 -0.106 14.946 1.00 90.62 68 VAL A O 1
ATOM 552 N N . THR A 1 69 ? 11.862 -1.498 14.428 1.00 94.00 69 THR A N 1
ATOM 553 C CA . THR A 1 69 ? 12.653 -1.232 15.634 1.00 94.00 69 THR A CA 1
ATOM 554 C C . THR A 1 69 ? 13.698 -0.156 15.347 1.00 94.00 69 THR A C 1
ATOM 556 O O . THR A 1 69 ? 14.531 -0.320 14.455 1.00 94.00 69 THR A O 1
ATOM 559 N N . LEU A 1 70 ? 13.676 0.937 16.110 1.00 89.12 70 LEU A N 1
ATOM 560 C CA . LEU A 1 70 ? 14.676 2.006 16.078 1.00 89.12 70 LEU A CA 1
ATOM 561 C C . LEU A 1 70 ? 15.142 2.281 17.508 1.00 89.12 70 LEU A C 1
ATOM 563 O O . LEU A 1 70 ? 14.315 2.519 18.381 1.00 89.12 70 LEU A O 1
ATOM 567 N N . ASN A 1 71 ? 16.458 2.269 17.744 1.00 94.00 71 ASN A N 1
ATOM 568 C CA . ASN A 1 71 ? 17.050 2.494 19.071 1.00 94.00 71 ASN A CA 1
ATOM 569 C C . ASN A 1 71 ? 16.416 1.616 20.170 1.00 94.00 71 ASN A C 1
ATOM 571 O O . ASN A 1 71 ? 16.035 2.125 21.217 1.00 94.00 71 ASN A O 1
ATOM 575 N N . GLU A 1 72 ? 16.251 0.315 19.897 1.00 95.06 72 GLU A N 1
ATOM 576 C CA . GLU A 1 72 ? 15.624 -0.665 20.811 1.00 95.06 72 GLU A CA 1
ATOM 577 C C . GLU A 1 72 ? 14.130 -0.421 21.110 1.00 95.06 72 GLU A C 1
ATOM 579 O O . GLU A 1 72 ? 13.520 -1.183 21.856 1.00 95.06 72 GLU A O 1
ATOM 584 N N . GLN A 1 73 ? 13.508 0.582 20.483 1.00 94.06 73 GLN A N 1
ATOM 585 C CA . GLN A 1 73 ? 12.081 0.866 20.590 1.00 94.06 73 GLN A CA 1
ATOM 586 C C . GLN A 1 73 ? 11.334 0.433 19.324 1.00 94.06 73 GLN A C 1
ATOM 588 O O . GLN A 1 73 ? 11.776 0.683 18.202 1.00 94.06 73 GLN A O 1
ATOM 593 N N . GLU A 1 74 ? 10.175 -0.199 19.500 1.00 94.81 74 GLU A N 1
ATOM 594 C CA . GLU A 1 74 ? 9.293 -0.584 18.400 1.00 94.81 74 GLU A CA 1
ATOM 595 C C . GLU A 1 74 ? 8.315 0.534 18.033 1.00 94.81 74 GLU A C 1
ATOM 597 O O . GLU A 1 74 ? 7.707 1.178 18.890 1.00 94.81 74 GLU A O 1
ATOM 602 N N . TYR A 1 75 ? 8.137 0.726 16.730 1.00 94.12 75 TYR A N 1
ATOM 603 C CA . TYR A 1 75 ? 7.185 1.654 16.141 1.00 94.12 75 TYR A CA 1
ATOM 604 C C . TYR A 1 75 ? 6.310 0.899 15.152 1.00 94.12 75 TYR A C 1
ATOM 606 O O . TYR A 1 75 ? 6.819 0.309 14.201 1.00 94.12 75 TYR A O 1
ATOM 614 N N . MET A 1 76 ? 4.997 0.937 15.364 1.00 95.94 76 MET A N 1
ATOM 615 C CA . MET A 1 76 ? 4.015 0.374 14.442 1.00 95.94 76 MET A CA 1
ATOM 616 C C . MET A 1 76 ? 3.416 1.484 13.580 1.00 95.94 76 MET A C 1
ATOM 618 O O . MET A 1 76 ? 3.074 2.556 14.084 1.00 95.94 76 MET A O 1
ATOM 622 N N . GLY A 1 77 ? 3.246 1.221 12.292 1.00 97.38 77 GLY A N 1
ATOM 623 C CA . GLY A 1 77 ? 2.602 2.153 11.377 1.00 97.38 77 GLY A CA 1
ATOM 624 C C . GLY A 1 77 ? 2.085 1.485 10.116 1.00 97.38 77 GLY A C 1
ATOM 625 O O . GLY A 1 77 ? 2.147 0.262 9.966 1.00 97.38 77 GLY A O 1
ATOM 626 N N . ALA A 1 78 ? 1.551 2.304 9.218 1.00 97.81 78 ALA A N 1
ATOM 627 C CA . ALA A 1 78 ? 1.104 1.857 7.911 1.00 97.81 78 ALA A CA 1
ATOM 628 C C . ALA A 1 78 ? 2.235 1.979 6.883 1.00 97.81 78 ALA A C 1
ATOM 630 O O . ALA A 1 78 ? 3.029 2.924 6.893 1.00 97.81 78 ALA A O 1
ATOM 631 N N . ALA A 1 79 ? 2.283 1.029 5.958 1.00 97.94 79 ALA A N 1
ATOM 632 C CA . ALA A 1 79 ? 3.140 1.046 4.788 1.00 97.94 79 ALA A CA 1
ATOM 633 C C . ALA A 1 79 ? 2.277 0.990 3.524 1.00 97.94 79 ALA A C 1
ATOM 635 O O . ALA A 1 79 ? 1.520 0.040 3.327 1.00 97.94 79 ALA A O 1
ATOM 636 N N . PHE A 1 80 ? 2.429 1.984 2.653 1.00 98.12 80 PHE A N 1
ATOM 637 C CA . PHE A 1 80 ? 1.805 2.041 1.333 1.00 98.12 80 PHE A CA 1
ATOM 638 C C . PHE A 1 80 ? 2.850 1.669 0.284 1.00 98.12 80 PHE A C 1
ATOM 640 O O . PH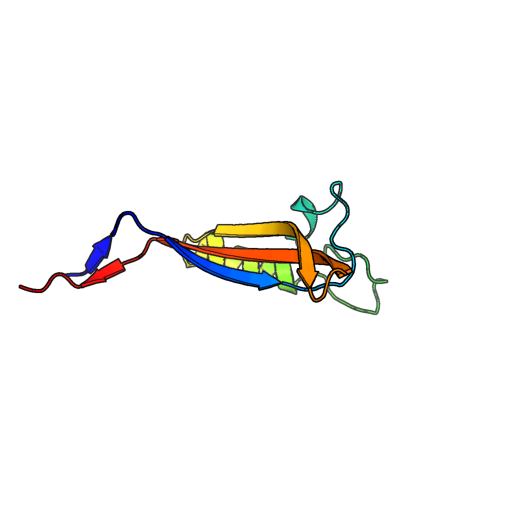E A 1 80 ? 3.876 2.343 0.149 1.00 98.12 80 PHE A O 1
ATOM 647 N N . CYS A 1 81 ? 2.606 0.584 -0.442 1.00 98.12 81 CYS A N 1
ATOM 648 C CA . CYS A 1 81 ? 3.528 0.008 -1.410 1.00 98.12 81 CYS A CA 1
ATOM 649 C C . CYS A 1 81 ? 3.001 0.195 -2.831 1.00 98.12 81 CYS A C 1
ATOM 651 O O . CYS A 1 81 ? 1.884 -0.214 -3.140 1.00 98.12 81 CYS A O 1
ATOM 653 N N . ILE A 1 82 ? 3.840 0.771 -3.688 1.00 98.19 82 ILE A N 1
ATOM 654 C CA . ILE A 1 82 ? 3.594 0.971 -5.114 1.00 98.19 82 ILE A CA 1
ATOM 655 C C . ILE A 1 82 ? 4.591 0.115 -5.887 1.00 98.19 82 ILE A C 1
ATOM 657 O O . ILE A 1 82 ? 5.795 0.220 -5.649 1.00 98.19 82 ILE A O 1
ATOM 661 N N . GLU A 1 83 ? 4.112 -0.705 -6.817 1.00 97.12 83 GLU A N 1
ATOM 662 C CA . GLU A 1 83 ? 4.947 -1.591 -7.630 1.00 97.12 83 GLU A CA 1
ATOM 663 C C . GLU A 1 83 ? 4.667 -1.434 -9.122 1.00 97.12 83 GLU A C 1
ATOM 665 O O . GLU A 1 83 ? 3.511 -1.408 -9.543 1.00 97.12 83 GLU A O 1
ATOM 670 N N . PHE A 1 84 ? 5.734 -1.414 -9.918 1.00 94.75 84 PHE A N 1
ATOM 671 C CA . PHE A 1 84 ? 5.683 -1.454 -11.378 1.00 94.75 84 PHE A CA 1
ATOM 672 C C . PHE A 1 84 ? 6.661 -2.497 -11.919 1.00 94.75 84 PHE A C 1
ATOM 674 O O . PHE A 1 84 ? 7.729 -2.723 -11.342 1.00 94.75 84 PHE A O 1
ATOM 681 N N . GLU A 1 85 ? 6.328 -3.098 -13.060 1.00 91.06 85 GLU A N 1
ATOM 682 C CA . GLU A 1 85 ? 7.281 -3.920 -13.806 1.00 91.06 85 GLU A CA 1
ATOM 683 C C . GLU A 1 85 ? 8.415 -3.044 -14.350 1.00 91.06 85 GLU A C 1
ATOM 685 O O . GLU A 1 85 ? 8.185 -1.973 -14.923 1.00 91.06 85 GLU A O 1
ATOM 690 N N . ARG A 1 86 ? 9.667 -3.471 -14.155 1.00 87.19 86 ARG A N 1
ATOM 691 C CA . ARG A 1 86 ? 10.815 -2.675 -14.588 1.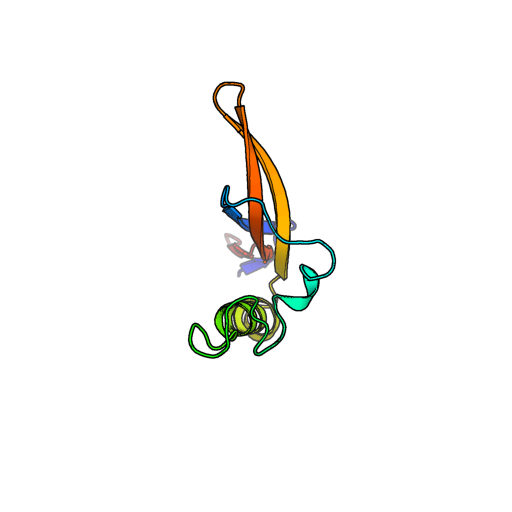00 87.19 86 ARG A CA 1
ATOM 692 C C . ARG A 1 86 ? 11.021 -2.815 -16.095 1.00 87.19 86 ARG A C 1
ATOM 694 O O . ARG A 1 86 ? 11.186 -3.912 -16.617 1.00 87.19 86 ARG A O 1
ATOM 701 N N . LEU A 1 87 ? 11.109 -1.684 -16.793 1.00 85.94 87 LEU A N 1
ATOM 702 C CA . LEU A 1 87 ? 11.529 -1.630 -18.194 1.00 85.94 87 LEU A CA 1
ATOM 703 C C . LEU A 1 87 ? 13.026 -1.323 -18.286 1.00 85.94 87 LEU A C 1
ATOM 705 O O . LEU A 1 87 ? 13.516 -0.371 -17.680 1.00 85.94 87 LEU A O 1
ATOM 709 N N . THR A 1 88 ? 13.759 -2.096 -19.086 1.00 82.44 88 THR A N 1
ATOM 710 C CA . THR A 1 88 ? 15.192 -1.884 -19.340 1.00 82.44 88 THR A CA 1
ATOM 711 C C . THR A 1 88 ? 15.447 -1.566 -20.809 1.00 82.44 88 THR A C 1
ATOM 713 O O . THR A 1 88 ? 14.804 -2.119 -21.704 1.00 82.44 88 THR A O 1
ATOM 716 N N . LYS A 1 89 ? 16.379 -0.642 -21.085 1.00 79.19 89 LYS A N 1
ATOM 717 C CA . LYS A 1 89 ? 16.839 -0.378 -22.456 1.00 79.19 89 LYS A CA 1
ATOM 718 C C . LYS A 1 89 ? 17.739 -1.524 -22.902 1.00 79.19 89 LYS A C 1
ATOM 720 O O . LYS A 1 89 ? 18.745 -1.803 -22.261 1.00 79.19 89 LYS A O 1
ATOM 725 N N . THR A 1 90 ? 17.409 -2.149 -24.026 1.00 72.00 90 THR A N 1
ATOM 726 C CA . THR A 1 90 ? 18.365 -3.003 -24.734 1.00 72.00 90 THR A CA 1
ATOM 727 C C . THR A 1 90 ? 19.302 -2.108 -25.539 1.00 72.00 90 THR A C 1
ATOM 729 O O . THR A 1 90 ? 18.825 -1.352 -26.392 1.00 72.00 90 THR A O 1
ATOM 732 N N . ASN A 1 91 ? 20.605 -2.188 -25.265 1.00 68.38 91 ASN A N 1
ATOM 733 C CA . ASN A 1 91 ? 21.624 -1.633 -26.151 1.00 68.38 91 ASN A CA 1
ATOM 734 C C . ASN A 1 91 ? 21.690 -2.533 -27.392 1.00 68.38 91 ASN A C 1
ATOM 736 O O . ASN A 1 91 ? 21.864 -3.744 -27.251 1.00 68.38 91 ASN A O 1
ATOM 740 N N . ILE A 1 92 ? 21.453 -1.944 -28.565 1.00 63.56 92 ILE A N 1
ATOM 741 C CA . ILE A 1 92 ? 21.797 -2.545 -29.860 1.00 63.56 92 ILE A CA 1
ATOM 742 C C . ILE A 1 92 ? 23.251 -2.177 -30.129 1.00 63.56 92 ILE A C 1
ATOM 744 O O . ILE A 1 92 ? 23.572 -0.989 -29.889 1.00 63.56 92 ILE A O 1
#

Sequence (92 aa):
MFKLDNSLFRITIRDNAGGIPEEIINKIFDPYFTTKQQSQGTGLGLYMSYEIITDHFKGKLYAKNETVTLNEQEYMGAAFCIEFERLTKTNI

Solvent-accessible surface area (backbone atoms only — not comparable to full-atom values): 5425 Å² total; per-residue (Å²): 98,76,42,82,42,102,48,73,45,74,50,74,52,73,56,65,78,68,40,63,64,79,95,45,54,82,48,52,48,36,76,54,37,64,95,60,61,81,93,73,59,72,23,44,68,50,20,52,52,40,47,48,35,38,72,74,64,68,26,45,66,51,71,47,70,47,77,46,75,55,94,94,40,80,38,41,4,35,32,43,40,38,38,35,79,30,74,40,79,55,86,129